Protein AF-A0A7S2TEY5-F1 (afdb_monomer_lite)

InterPro domains:
  IPR025638 Protein of unknown function DUF4336 [PF14234] (21-94)
  IPR025638 Protein of unknown function DUF4336 [PTHR33835] (3-132)

Radius of gyration: 16.19 Å; chains: 1; bounding box: 29×34×50 Å

Structure (mmCIF, N/CA/C/O backbone):
data_AF-A0A7S2TEY5-F1
#
_entry.id   AF-A0A7S2TEY5-F1
#
loop_
_atom_site.group_PDB
_atom_site.id
_atom_site.type_symbol
_atom_site.label_atom_id
_atom_site.label_alt_id
_atom_site.label_comp_id
_atom_site.label_asym_id
_atom_site.label_entity_id
_atom_site.label_seq_id
_atom_site.pdbx_PDB_ins_code
_atom_site.Cartn_x
_atom_site.Cartn_y
_atom_site.Cartn_z
_atom_site.occupancy
_atom_site.B_iso_or_equiv
_atom_site.auth_seq_id
_atom_site.auth_comp_id
_atom_site.auth_asym_id
_atom_site.auth_atom_id
_atom_site.pdbx_PDB_model_num
ATOM 1 N N . LYS A 1 1 ? -6.538 -6.810 -14.540 1.00 47.56 1 LYS A N 1
ATOM 2 C CA . LYS A 1 1 ? -6.474 -5.462 -13.916 1.00 47.56 1 LYS A CA 1
ATOM 3 C C . LYS A 1 1 ? -5.250 -5.295 -13.009 1.00 47.56 1 LYS A C 1
ATOM 5 O O . LYS A 1 1 ? -4.581 -4.291 -13.157 1.00 47.56 1 LYS A O 1
ATOM 10 N N . THR A 1 2 ? -4.853 -6.278 -12.190 1.00 44.97 2 THR A N 1
ATOM 11 C CA . THR A 1 2 ? -3.545 -6.271 -11.480 1.00 44.97 2 THR A CA 1
ATOM 12 C C . THR A 1 2 ? -2.335 -6.239 -12.432 1.00 44.97 2 THR A C 1
ATOM 14 O O . THR A 1 2 ? -1.280 -5.730 -12.091 1.00 44.97 2 THR A O 1
ATOM 17 N N . CYS A 1 3 ? -2.496 -6.692 -13.677 1.00 42.62 3 CYS A N 1
ATOM 18 C CA . CYS A 1 3 ? -1.511 -6.523 -14.750 1.00 42.62 3 CYS A CA 1
ATOM 19 C C . CYS A 1 3 ? -1.227 -5.054 -15.138 1.00 42.62 3 CYS A C 1
ATOM 21 O O . CYS A 1 3 ? -0.111 -4.770 -15.555 1.00 42.62 3 CYS A O 1
ATOM 23 N N . LEU A 1 4 ? -2.168 -4.114 -14.938 1.00 50.94 4 LEU A N 1
ATOM 24 C CA . LEU A 1 4 ? -1.904 -2.670 -15.100 1.00 50.94 4 LEU A CA 1
ATOM 25 C C . LEU A 1 4 ? -1.013 -2.126 -13.977 1.00 50.94 4 LEU A C 1
ATOM 27 O O . LEU A 1 4 ? -0.301 -1.150 -14.176 1.00 50.94 4 LEU A O 1
ATOM 31 N N . LEU A 1 5 ? -1.020 -2.783 -12.814 1.00 51.97 5 LEU A N 1
ATOM 32 C CA . LEU A 1 5 ? -0.130 -2.482 -11.698 1.00 51.97 5 LEU A CA 1
ATOM 33 C C . LEU A 1 5 ? 1.325 -2.725 -12.144 1.00 51.97 5 LEU A C 1
ATOM 35 O O . LEU A 1 5 ? 2.149 -1.833 -12.023 1.00 51.97 5 LEU A O 1
ATOM 39 N N . VAL A 1 6 ? 1.632 -3.855 -12.792 1.00 50.53 6 VAL A N 1
ATOM 40 C CA . VAL A 1 6 ? 2.992 -4.140 -13.310 1.00 50.53 6 VAL A CA 1
ATOM 41 C C . VAL A 1 6 ? 3.457 -3.097 -14.334 1.00 50.53 6 VAL A C 1
ATOM 43 O O . VAL A 1 6 ? 4.643 -2.800 -14.406 1.00 50.53 6 VAL A O 1
ATOM 46 N N . SER A 1 7 ? 2.544 -2.496 -15.104 1.00 50.06 7 SER A N 1
ATOM 47 C CA . SER A 1 7 ? 2.902 -1.409 -16.029 1.00 50.06 7 SER A CA 1
ATOM 48 C C . SER A 1 7 ? 3.330 -0.127 -15.304 1.00 50.06 7 SER A C 1
ATOM 50 O O . SER A 1 7 ? 4.118 0.633 -15.854 1.00 50.06 7 SER A O 1
ATOM 52 N N . TYR A 1 8 ? 2.866 0.091 -14.068 1.00 53.12 8 TYR A N 1
ATOM 53 C CA . TYR A 1 8 ? 3.295 1.194 -13.197 1.00 53.12 8 TYR A CA 1
ATOM 54 C C . TYR A 1 8 ? 4.474 0.826 -12.276 1.00 53.12 8 TYR A C 1
ATOM 56 O O . TYR A 1 8 ? 5.253 1.703 -11.916 1.00 53.12 8 TYR A O 1
ATOM 64 N N . PHE A 1 9 ? 4.620 -0.453 -11.914 1.00 51.84 9 PHE A N 1
ATOM 65 C CA . PHE A 1 9 ? 5.623 -0.985 -10.974 1.00 51.84 9 PHE A CA 1
ATOM 66 C C . PHE A 1 9 ? 6.596 -1.939 -11.663 1.00 51.84 9 PHE A C 1
ATOM 68 O O . PHE A 1 9 ? 6.944 -2.979 -11.123 1.00 51.84 9 PHE A O 1
ATOM 75 N N . GLY A 1 10 ? 6.972 -1.629 -12.895 1.00 54.31 10 GLY A N 1
ATOM 76 C CA . GLY A 1 10 ? 8.003 -2.345 -13.630 1.00 54.31 10 GLY A CA 1
ATOM 77 C C . GLY A 1 10 ? 8.736 -1.488 -14.657 1.00 54.31 10 GLY A C 1
ATOM 78 O O . GLY A 1 10 ? 9.104 -2.045 -15.689 1.00 54.31 10 GLY A O 1
ATOM 79 N N . PRO A 1 11 ? 8.924 -0.159 -14.479 1.00 53.94 11 PRO A N 1
ATOM 80 C CA . PRO A 1 11 ? 9.621 0.643 -15.484 1.00 53.94 11 PRO A CA 1
ATOM 81 C C . PRO A 1 11 ? 11.059 0.155 -15.695 1.00 53.94 11 PRO A C 1
ATOM 83 O O . PRO A 1 11 ? 11.567 0.249 -16.804 1.00 53.94 11 PRO A O 1
ATOM 86 N N . ALA A 1 12 ? 11.687 -0.438 -14.672 1.00 58.44 12 ALA A N 1
ATOM 87 C CA . ALA A 1 12 ? 13.011 -1.043 -14.799 1.00 58.44 12 ALA A CA 1
ATOM 88 C C . ALA A 1 12 ? 13.038 -2.199 -15.809 1.00 58.44 12 ALA A C 1
ATOM 90 O O . ALA A 1 12 ? 14.047 -2.406 -16.476 1.00 58.44 12 ALA A O 1
ATOM 91 N N . ASN A 1 13 ? 11.921 -2.919 -15.946 1.00 67.06 13 ASN A N 1
ATOM 92 C CA . ASN A 1 13 ? 11.786 -4.059 -16.843 1.00 67.06 13 ASN A CA 1
ATOM 93 C C . ASN A 1 13 ? 10.835 -3.769 -18.010 1.00 67.06 13 ASN A C 1
ATOM 95 O O . ASN A 1 13 ? 10.189 -4.684 -18.517 1.00 67.06 13 ASN A O 1
ATOM 99 N N . ASN A 1 14 ? 10.720 -2.506 -18.420 1.00 71.31 14 ASN A N 1
ATOM 100 C CA . ASN A 1 14 ? 9.930 -2.089 -19.569 1.00 71.31 14 ASN A CA 1
ATOM 101 C C . ASN A 1 14 ? 10.727 -1.107 -20.419 1.00 71.31 14 ASN A C 1
ATOM 103 O O . ASN A 1 14 ? 11.262 -0.129 -19.905 1.00 71.31 14 ASN A O 1
ATOM 107 N N . LYS A 1 15 ? 10.741 -1.315 -21.735 1.00 75.31 15 LYS A N 1
ATOM 108 C CA . LYS A 1 15 ? 11.285 -0.341 -22.687 1.00 75.31 15 LYS A CA 1
ATOM 109 C C . LYS A 1 15 ? 10.227 0.123 -23.670 1.00 75.31 15 LYS A C 1
ATOM 111 O O . LYS A 1 15 ? 9.352 -0.648 -24.066 1.00 75.31 15 LYS A O 1
ATOM 116 N N . VAL A 1 16 ? 10.341 1.378 -24.093 1.00 76.06 16 VAL A N 1
ATOM 117 C CA . VAL A 1 16 ? 9.590 1.874 -25.245 1.00 76.06 16 VAL A CA 1
ATOM 118 C C . VAL A 1 16 ? 10.311 1.415 -26.513 1.00 76.06 16 VAL A C 1
ATOM 120 O O . VAL A 1 16 ? 11.476 1.735 -26.727 1.00 76.06 16 VAL A O 1
ATOM 123 N N . VAL A 1 17 ? 9.617 0.643 -27.339 1.00 80.75 17 VAL A N 1
ATOM 124 C CA . VAL A 1 17 ? 10.040 0.163 -28.655 1.00 80.75 17 VAL A CA 1
ATOM 125 C C . VAL A 1 17 ? 9.266 0.947 -29.710 1.00 80.75 17 VAL A C 1
ATOM 127 O O . VAL A 1 17 ? 8.066 1.191 -29.561 1.00 80.75 17 VAL A O 1
ATOM 130 N N . ASP A 1 18 ? 9.959 1.383 -30.759 1.00 82.75 18 ASP A N 1
ATOM 131 C CA . ASP A 1 18 ? 9.382 2.130 -31.887 1.00 82.75 18 ASP A CA 1
ATOM 132 C C . ASP A 1 18 ? 8.599 3.391 -31.462 1.00 82.75 18 ASP A C 1
ATOM 134 O O . ASP A 1 18 ? 7.559 3.731 -32.028 1.00 82.75 18 ASP A O 1
ATOM 138 N N . GLY A 1 19 ? 9.055 4.056 -30.394 1.00 77.75 19 GLY A N 1
ATOM 139 C CA . GLY A 1 19 ? 8.498 5.313 -29.876 1.00 77.75 19 GLY A CA 1
ATOM 140 C C . GLY A 1 19 ? 7.099 5.231 -29.250 1.00 77.75 19 GLY A C 1
ATOM 141 O O . GLY A 1 19 ? 6.653 6.206 -28.655 1.00 77.75 19 GLY A O 1
ATOM 142 N N . THR A 1 20 ? 6.403 4.095 -29.354 1.00 74.19 20 THR A N 1
ATOM 143 C CA . THR A 1 20 ? 4.982 3.983 -28.965 1.00 74.19 20 THR A CA 1
ATOM 144 C C . THR A 1 20 ? 4.607 2.674 -28.274 1.00 74.19 20 THR A C 1
ATOM 146 O O . THR A 1 20 ? 3.573 2.617 -27.609 1.00 74.19 20 THR A O 1
ATOM 149 N N . LYS A 1 21 ? 5.410 1.611 -28.399 1.00 75.06 21 LYS A N 1
ATOM 150 C CA . LYS A 1 21 ? 5.083 0.288 -27.849 1.00 75.06 21 LYS A CA 1
ATOM 151 C C . LYS A 1 21 ? 5.863 0.023 -26.576 1.00 75.06 21 LYS A C 1
ATOM 153 O O . LYS A 1 21 ? 7.047 0.302 -26.518 1.00 75.06 21 LYS A O 1
ATOM 158 N N . LEU A 1 22 ? 5.232 -0.582 -25.578 1.00 74.69 22 LEU A N 1
ATOM 159 C CA . LEU A 1 22 ? 5.939 -1.098 -24.406 1.00 74.69 22 LEU A CA 1
ATOM 160 C C . LEU A 1 22 ? 6.334 -2.558 -24.644 1.00 74.69 22 LEU A C 1
ATOM 162 O O . LEU A 1 22 ? 5.483 -3.380 -24.985 1.00 74.69 22 LEU A O 1
ATOM 166 N N . ALA A 1 23 ? 7.610 -2.879 -24.441 1.00 78.38 23 ALA A N 1
ATOM 167 C CA . ALA A 1 23 ? 8.113 -4.246 -24.402 1.00 78.38 23 ALA A CA 1
ATOM 168 C C . ALA A 1 23 ? 8.620 -4.583 -22.998 1.00 78.38 23 ALA A C 1
ATOM 170 O O . ALA A 1 23 ? 9.360 -3.804 -22.400 1.00 78.38 23 ALA A O 1
ATOM 171 N N . TRP A 1 24 ? 8.231 -5.761 -22.510 1.00 76.75 24 TRP A N 1
ATOM 172 C CA . TRP A 1 24 ? 8.656 -6.288 -21.217 1.00 76.75 24 TRP A CA 1
ATOM 173 C C . TRP A 1 24 ? 10.050 -6.910 -21.324 1.00 76.75 24 TRP A C 1
ATOM 175 O O . TRP A 1 24 ? 10.280 -7.794 -22.150 1.00 76.75 24 TRP A O 1
ATOM 185 N N . GLU A 1 25 ? 10.955 -6.488 -20.454 1.00 77.25 25 GLU A N 1
ATOM 186 C CA . GLU A 1 25 ? 12.302 -7.031 -20.299 1.00 77.25 25 GLU A CA 1
ATOM 187 C C . GLU A 1 25 ? 12.315 -8.244 -19.348 1.00 77.25 25 GLU A C 1
ATOM 189 O O . GLU A 1 25 ? 11.407 -8.423 -18.519 1.00 77.25 25 GLU A O 1
ATOM 194 N N . PRO A 1 26 ? 13.341 -9.110 -19.434 1.00 77.12 26 PRO A N 1
ATOM 195 C CA . PRO A 1 26 ? 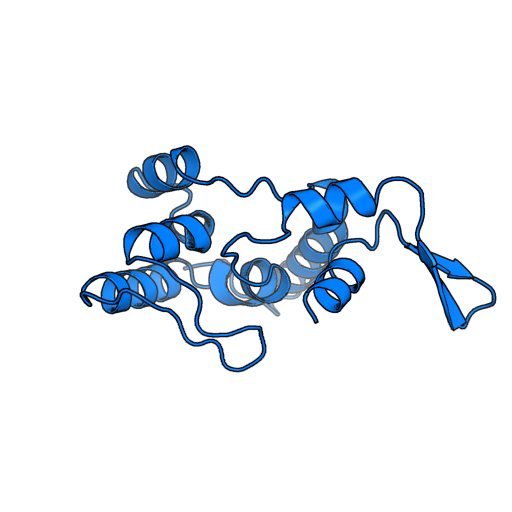13.532 -10.203 -18.487 1.00 77.12 26 PRO A CA 1
ATOM 196 C C . PRO A 1 26 ? 13.512 -9.706 -17.032 1.00 77.12 26 PRO A C 1
ATOM 198 O O . PRO A 1 26 ? 14.232 -8.786 -16.678 1.00 77.12 26 PRO A O 1
ATOM 201 N N . GLY A 1 27 ? 12.692 -10.329 -16.179 1.00 76.69 27 GLY A N 1
ATOM 202 C CA . GLY A 1 27 ? 12.543 -9.943 -14.765 1.00 76.69 27 GLY A CA 1
ATOM 203 C C . GLY A 1 27 ? 11.114 -9.574 -14.364 1.00 76.69 27 GLY A C 1
ATOM 204 O O . GLY A 1 27 ? 10.703 -9.894 -13.249 1.00 76.69 27 GLY A O 1
ATOM 205 N N . TYR A 1 28 ? 10.293 -9.069 -15.297 1.00 76.50 28 TYR A N 1
ATOM 206 C CA . TYR A 1 28 ? 8.924 -8.609 -14.994 1.00 76.50 28 TYR A CA 1
ATOM 207 C C . TYR A 1 28 ? 8.032 -9.677 -14.328 1.00 76.50 28 TYR A C 1
ATOM 209 O O . TYR A 1 28 ? 7.158 -9.367 -13.521 1.00 76.50 28 TYR A O 1
ATOM 217 N N . LYS A 1 29 ? 8.243 -10.966 -14.641 1.00 79.50 29 LYS A N 1
ATOM 218 C CA . LYS A 1 29 ? 7.493 -12.078 -14.028 1.00 79.50 29 LYS A CA 1
ATOM 219 C C . LYS A 1 29 ? 7.812 -12.236 -12.543 1.00 79.50 29 LYS A C 1
ATOM 221 O O . LYS A 1 29 ? 6.937 -12.632 -11.777 1.00 79.50 29 LYS A O 1
ATOM 226 N N . ALA A 1 30 ? 9.057 -11.983 -12.137 1.00 79.38 30 ALA A N 1
ATOM 227 C CA . ALA A 1 30 ? 9.439 -11.996 -10.730 1.00 79.38 30 ALA A CA 1
ATOM 228 C C . ALA A 1 30 ? 8.758 -10.839 -9.995 1.00 79.38 30 ALA A C 1
ATOM 230 O O . ALA A 1 30 ? 8.114 -11.082 -8.977 1.00 79.38 30 ALA A O 1
ATOM 231 N N . SER A 1 31 ? 8.780 -9.642 -10.584 1.00 77.31 31 SER A N 1
ATOM 232 C CA . SER A 1 31 ? 8.071 -8.467 -10.078 1.00 77.31 31 SER A CA 1
ATOM 233 C C . SER A 1 31 ? 6.575 -8.706 -9.911 1.00 77.31 31 SER A C 1
ATOM 235 O O . SER A 1 31 ? 6.019 -8.477 -8.840 1.00 77.31 31 SER A O 1
ATOM 237 N N . PHE A 1 32 ? 5.924 -9.262 -10.936 1.00 79.44 32 PHE A N 1
ATOM 238 C CA . PHE A 1 32 ? 4.510 -9.619 -10.861 1.00 79.44 32 PHE A CA 1
ATOM 239 C C . PHE A 1 32 ? 4.238 -10.620 -9.735 1.00 79.44 32 PHE A C 1
ATOM 241 O O . PHE A 1 32 ? 3.345 -10.396 -8.925 1.00 79.44 32 PHE A O 1
ATOM 248 N N . ARG A 1 33 ? 5.024 -11.699 -9.635 1.00 82.12 33 ARG A N 1
ATOM 249 C CA . ARG A 1 33 ? 4.863 -12.707 -8.571 1.00 82.12 33 ARG A CA 1
ATOM 250 C C . ARG A 1 33 ? 5.112 -12.150 -7.172 1.00 82.12 33 ARG A C 1
ATOM 252 O O . ARG A 1 33 ? 4.522 -12.644 -6.217 1.00 82.12 33 ARG A O 1
ATOM 259 N N . ALA A 1 34 ? 5.956 -11.129 -7.037 1.00 78.38 34 ALA A N 1
ATOM 260 C CA . ALA A 1 34 ? 6.223 -10.493 -5.754 1.00 78.38 34 ALA A CA 1
ATOM 261 C C . ALA A 1 34 ? 4.974 -9.812 -5.163 1.00 78.38 34 ALA A C 1
ATOM 263 O O . ALA A 1 34 ? 4.857 -9.730 -3.938 1.00 78.38 34 ALA A O 1
ATOM 264 N N . ILE A 1 35 ? 4.029 -9.392 -6.013 1.00 78.88 35 ILE A N 1
ATOM 265 C CA . ILE A 1 35 ? 2.823 -8.644 -5.621 1.00 78.88 35 ILE A CA 1
ATOM 266 C C . ILE A 1 35 ? 1.498 -9.357 -5.925 1.00 78.88 35 ILE A C 1
ATOM 268 O O . ILE A 1 35 ? 0.467 -8.983 -5.369 1.00 78.88 35 ILE A O 1
ATOM 272 N N . ALA A 1 36 ? 1.497 -10.358 -6.806 1.00 80.62 36 ALA A N 1
ATOM 273 C CA . ALA A 1 36 ? 0.298 -11.096 -7.186 1.00 80.62 36 ALA A CA 1
ATOM 274 C C . ALA A 1 36 ? -0.354 -11.775 -5.974 1.00 80.62 36 ALA A C 1
ATOM 276 O O . ALA A 1 36 ? 0.336 -12.314 -5.112 1.00 80.62 36 ALA A O 1
ATOM 277 N N . ASP A 1 37 ? -1.688 -11.731 -5.927 1.00 81.00 37 ASP A N 1
ATOM 278 C CA . ASP A 1 37 ? -2.530 -12.336 -4.884 1.00 81.00 37 ASP A CA 1
ATOM 279 C C . ASP A 1 37 ? -2.237 -11.875 -3.445 1.00 81.00 37 ASP A C 1
ATOM 281 O O . ASP A 1 37 ? -2.655 -12.511 -2.477 1.00 81.00 37 ASP A O 1
ATOM 285 N N . LYS A 1 38 ? -1.558 -10.732 -3.284 1.00 83.38 38 LYS A N 1
ATOM 286 C CA . LYS A 1 38 ? -1.299 -10.108 -1.984 1.00 83.38 38 LYS A CA 1
ATOM 287 C C . LYS A 1 38 ? -2.171 -8.873 -1.783 1.00 83.38 38 LYS A C 1
ATOM 289 O O . LYS A 1 38 ? -2.400 -8.097 -2.712 1.00 83.38 38 LYS A O 1
ATOM 294 N N . LEU A 1 39 ? -2.623 -8.657 -0.546 1.00 87.69 39 LEU A N 1
ATOM 295 C CA . LEU A 1 39 ? -3.230 -7.389 -0.154 1.00 87.69 39 LEU A CA 1
ATOM 296 C C . LEU A 1 39 ? -2.122 -6.345 -0.016 1.00 87.69 39 LEU A C 1
ATOM 298 O O . LEU A 1 39 ? -1.319 -6.407 0.910 1.00 87.69 39 LEU A O 1
ATOM 302 N N . ILE A 1 40 ? -2.093 -5.390 -0.941 1.00 85.88 40 ILE A N 1
ATOM 303 C CA .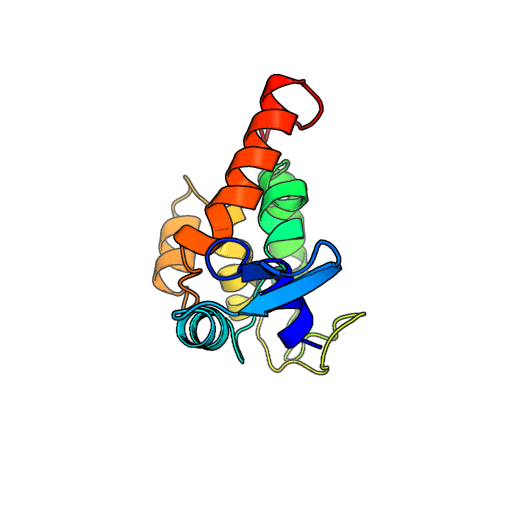 ILE A 1 40 ? -1.132 -4.290 -0.931 1.00 85.88 40 ILE A CA 1
ATOM 304 C C . ILE A 1 40 ? -1.854 -2.959 -1.054 1.00 85.88 40 ILE A C 1
ATOM 306 O O . ILE A 1 40 ? -2.875 -2.842 -1.739 1.00 85.88 40 ILE A O 1
ATOM 310 N N . VAL A 1 41 ? -1.281 -1.927 -0.447 1.00 87.62 41 VAL A N 1
ATOM 311 C CA . VAL A 1 41 ? -1.590 -0.556 -0.844 1.00 87.62 41 VAL A CA 1
ATOM 312 C C . VAL A 1 41 ? -0.941 -0.317 -2.200 1.00 87.62 41 VAL A C 1
ATOM 314 O O . VAL A 1 41 ? 0.234 -0.632 -2.381 1.00 87.62 41 VAL A O 1
ATOM 317 N N . SER A 1 42 ? -1.700 0.233 -3.152 1.00 83.56 42 SER A N 1
ATOM 318 C CA . SER A 1 42 ? -1.163 0.626 -4.462 1.00 83.56 42 SER A CA 1
ATOM 319 C C . SER A 1 42 ? 0.126 1.431 -4.264 1.00 83.56 42 SER A C 1
ATOM 321 O O . SER A 1 42 ? 0.060 2.461 -3.587 1.00 83.56 42 SER A O 1
ATOM 323 N N . PRO A 1 43 ? 1.282 1.011 -4.814 1.00 80.62 43 PRO A N 1
ATOM 324 C CA . PRO A 1 43 ? 2.525 1.682 -4.462 1.00 80.62 43 PRO A CA 1
ATOM 325 C C . PRO A 1 43 ? 2.565 3.168 -4.870 1.00 80.62 43 PRO A C 1
ATOM 327 O O . PRO A 1 43 ? 3.135 3.967 -4.140 1.00 80.62 43 PRO A O 1
ATOM 330 N N . VAL A 1 44 ? 1.838 3.599 -5.910 1.00 80.88 44 VAL A N 1
ATOM 331 C CA . VAL A 1 44 ? 1.649 5.038 -6.202 1.00 80.88 44 VAL A CA 1
ATOM 332 C C . VAL A 1 44 ? 1.003 5.766 -5.015 1.00 80.88 44 VAL A C 1
ATOM 334 O O . VAL A 1 44 ? 1.497 6.803 -4.587 1.00 80.88 44 VAL A O 1
ATOM 337 N N . LEU A 1 45 ? -0.068 5.213 -4.433 1.00 86.62 45 LEU A N 1
ATOM 338 C CA . LEU A 1 45 ? -0.715 5.808 -3.258 1.00 86.62 45 LEU A CA 1
ATOM 339 C C . LEU A 1 45 ? 0.164 5.703 -2.010 1.00 86.62 45 LEU A C 1
ATOM 341 O O . LEU A 1 45 ? 0.185 6.634 -1.211 1.00 86.62 45 LEU A O 1
ATOM 345 N N . ARG A 1 46 ? 0.901 4.596 -1.841 1.00 86.81 46 ARG A N 1
ATOM 346 C CA . ARG A 1 46 ? 1.869 4.437 -0.747 1.00 86.81 46 ARG A CA 1
ATOM 347 C C . ARG A 1 46 ? 2.884 5.575 -0.767 1.00 86.81 46 ARG A C 1
ATOM 349 O O . ARG A 1 46 ? 3.028 6.242 0.248 1.00 86.81 46 ARG A O 1
ATOM 356 N N . PHE A 1 47 ? 3.554 5.789 -1.900 1.00 81.81 47 PHE A N 1
ATOM 357 C CA . PHE A 1 47 ? 4.676 6.722 -2.011 1.00 81.81 47 PHE A CA 1
ATOM 358 C C . PHE A 1 47 ? 4.255 8.182 -2.169 1.00 81.81 47 PHE A C 1
ATOM 360 O O . PHE A 1 47 ? 4.923 9.053 -1.622 1.00 81.81 47 PHE A O 1
ATOM 367 N N . LEU A 1 48 ? 3.172 8.463 -2.897 1.00 83.19 48 LEU A N 1
ATOM 368 C CA . LEU A 1 48 ? 2.801 9.840 -3.240 1.00 83.19 48 LEU A CA 1
ATOM 369 C C . LEU A 1 48 ? 1.705 10.429 -2.345 1.00 83.19 48 LEU A C 1
ATOM 371 O O . LEU A 1 48 ? 1.501 11.638 -2.373 1.00 83.19 48 LEU A O 1
ATOM 375 N N . VAL A 1 49 ? 0.992 9.606 -1.566 1.00 88.00 49 VAL A N 1
ATOM 376 C CA . VAL A 1 49 ? -0.160 10.062 -0.767 1.00 88.00 49 VAL A CA 1
ATOM 377 C C . VAL A 1 49 ? -0.018 9.674 0.702 1.00 88.00 49 VAL A C 1
ATOM 379 O O . VAL A 1 49 ? 0.112 10.535 1.565 1.00 88.00 49 VAL A O 1
ATOM 382 N N . PHE A 1 50 ? -0.036 8.379 1.015 1.00 90.94 50 PHE A N 1
ATOM 383 C CA . PHE A 1 50 ? -0.154 7.912 2.398 1.00 90.94 50 PHE A CA 1
ATOM 384 C C . PHE A 1 50 ? 1.125 8.099 3.222 1.00 90.94 50 PHE A C 1
ATOM 386 O O . PHE A 1 50 ? 1.031 8.376 4.420 1.00 90.94 50 PHE A O 1
ATOM 393 N N . SER A 1 51 ? 2.302 7.986 2.599 1.00 87.00 51 SER A N 1
ATOM 394 C CA . SER A 1 51 ? 3.600 8.272 3.231 1.00 87.00 51 SER A CA 1
ATOM 395 C C . SER A 1 51 ? 3.781 9.748 3.600 1.00 87.00 51 SER A C 1
ATOM 397 O O . SER A 1 51 ? 4.593 10.054 4.463 1.00 87.00 51 SER A O 1
ATOM 399 N N . LYS A 1 52 ? 3.021 10.664 2.982 1.00 86.69 52 LYS A N 1
ATOM 400 C CA . LYS A 1 52 ? 3.123 12.120 3.193 1.00 86.69 52 LYS A CA 1
ATOM 401 C C . LYS A 1 52 ? 2.430 12.611 4.452 1.00 86.69 52 LYS A C 1
ATOM 403 O O . LYS A 1 52 ? 2.571 13.762 4.843 1.00 86.69 52 LYS A O 1
ATOM 408 N N . SER A 1 53 ? 1.631 11.760 5.080 1.00 90.06 53 SER A N 1
ATOM 409 C CA . SER A 1 53 ? 0.962 12.071 6.341 1.00 90.06 53 SER A CA 1
ATOM 410 C C . SER A 1 53 ? 0.846 10.797 7.173 1.00 90.06 53 SER A C 1
ATOM 412 O O . SER A 1 53 ? -0.269 10.329 7.432 1.00 90.06 53 SER A O 1
ATOM 414 N N . PRO A 1 54 ? 1.978 10.198 7.587 1.00 91.00 54 PRO A N 1
ATOM 415 C CA . PRO A 1 54 ? 2.003 8.886 8.223 1.00 91.00 54 PRO A CA 1
ATOM 416 C C . PRO A 1 54 ? 1.142 8.871 9.488 1.00 91.00 54 PRO A C 1
ATOM 418 O O . PRO A 1 54 ? 0.399 7.921 9.711 1.00 91.00 54 PRO A O 1
ATOM 421 N N . LYS A 1 55 ? 1.118 9.961 10.266 1.00 92.62 55 LYS A N 1
ATOM 422 C CA . LYS A 1 55 ? 0.247 10.092 11.442 1.00 92.62 55 LYS A CA 1
ATOM 423 C C . LYS A 1 55 ? -1.243 9.998 11.096 1.00 92.62 55 LYS A C 1
ATOM 425 O O . LYS A 1 55 ? -1.955 9.208 11.717 1.00 92.62 55 LYS A O 1
ATOM 430 N N . LYS A 1 56 ? -1.715 10.764 10.106 1.00 95.12 56 LYS A N 1
ATOM 431 C CA . LYS A 1 56 ? -3.123 10.733 9.664 1.00 95.12 56 LYS A CA 1
ATOM 432 C C . LYS A 1 56 ? -3.480 9.377 9.054 1.00 95.12 56 LYS A C 1
ATOM 434 O O . LYS A 1 56 ? -4.543 8.835 9.352 1.00 95.12 56 LYS A O 1
ATOM 439 N N . THR A 1 57 ? -2.572 8.805 8.263 1.00 95.56 57 THR A N 1
ATOM 440 C CA . THR A 1 57 ? -2.715 7.461 7.691 1.00 95.56 57 THR A CA 1
ATOM 441 C C . THR A 1 57 ? -2.885 6.418 8.796 1.00 95.56 57 THR A C 1
ATOM 443 O O . THR A 1 57 ? -3.871 5.686 8.777 1.00 95.56 57 THR A O 1
ATOM 446 N N . ARG A 1 58 ? -2.002 6.393 9.805 1.00 95.06 58 ARG A N 1
ATOM 447 C CA . ARG A 1 58 ? -2.108 5.482 10.959 1.00 95.06 58 ARG A CA 1
ATOM 448 C C . ARG A 1 58 ? -3.436 5.638 11.692 1.00 95.06 58 ARG A C 1
ATOM 450 O O . ARG A 1 58 ? -4.125 4.651 11.909 1.00 95.06 58 ARG A O 1
ATOM 457 N N . GLN A 1 59 ? -3.846 6.869 12.005 1.00 96.62 59 GLN A N 1
ATOM 458 C CA . GLN A 1 59 ? -5.123 7.134 12.682 1.00 96.62 59 GLN A CA 1
ATOM 459 C C . GLN A 1 59 ? -6.323 6.580 11.903 1.00 96.62 59 GLN A C 1
ATOM 461 O O . GLN A 1 59 ? -7.245 6.014 12.493 1.00 96.62 59 GLN A O 1
ATOM 466 N N . TRP A 1 60 ? -6.313 6.731 10.579 1.00 97.19 60 TRP A N 1
ATOM 467 C CA . TRP A 1 60 ? -7.351 6.187 9.713 1.00 97.19 60 TRP A CA 1
ATOM 468 C C . TRP A 1 60 ? -7.326 4.651 9.682 1.00 97.19 60 TRP A C 1
ATOM 470 O O . TRP A 1 60 ? -8.370 4.030 9.890 1.00 97.19 60 TRP A O 1
ATOM 480 N N . VAL A 1 61 ? -6.149 4.035 9.520 1.00 96.50 61 VAL A N 1
ATOM 481 C CA . VAL A 1 61 ? -5.977 2.570 9.556 1.00 96.50 61 VAL A CA 1
ATOM 482 C C . VAL A 1 61 ? -6.429 1.999 10.899 1.00 96.50 61 VAL A C 1
ATOM 484 O O . VAL A 1 61 ? -7.210 1.050 10.934 1.00 96.50 61 VAL A O 1
ATOM 487 N N . ASP A 1 62 ? -6.009 2.599 12.012 1.00 96.25 62 ASP A N 1
ATOM 488 C CA . ASP A 1 62 ? -6.373 2.164 13.360 1.00 96.25 62 ASP A CA 1
ATOM 489 C C . ASP A 1 62 ? -7.871 2.313 13.630 1.00 96.25 62 ASP A C 1
ATOM 491 O O . ASP A 1 62 ? -8.461 1.470 14.305 1.00 96.25 62 ASP A O 1
ATOM 495 N N . LYS A 1 63 ? -8.518 3.349 13.077 1.00 98.12 63 LYS A N 1
ATOM 496 C CA . LYS A 1 63 ? -9.975 3.506 13.156 1.00 98.12 63 LYS A CA 1
ATOM 497 C C . LYS A 1 63 ? -10.696 2.363 12.442 1.00 98.12 63 LYS A C 1
ATOM 499 O O . LYS A 1 63 ? -11.645 1.820 13.004 1.00 98.12 63 LYS A O 1
ATOM 504 N N . LEU A 1 64 ? -10.253 1.993 11.240 1.00 97.00 64 LEU A N 1
ATOM 505 C CA . LEU A 1 64 ? -10.834 0.883 10.478 1.00 97.00 64 LEU A CA 1
ATOM 506 C C . LEU A 1 64 ? -10.552 -0.476 11.126 1.00 97.00 64 LEU A C 1
ATOM 508 O O . LEU A 1 64 ? -11.430 -1.331 11.174 1.00 97.00 64 LEU A O 1
ATOM 512 N N . ALA A 1 65 ? -9.354 -0.665 11.679 1.00 95.94 65 ALA A N 1
ATOM 513 C CA . ALA A 1 65 ? -8.938 -1.913 12.315 1.00 95.94 65 ALA A CA 1
ATOM 514 C C . ALA A 1 65 ? -9.724 -2.255 13.596 1.00 95.94 65 ALA A C 1
ATOM 516 O O . ALA A 1 65 ? -9.656 -3.385 14.070 1.00 95.94 65 ALA A O 1
ATOM 517 N N . ARG A 1 66 ? -10.489 -1.307 14.156 1.00 97.25 66 ARG A N 1
ATOM 518 C CA . ARG A 1 66 ? -11.429 -1.569 15.263 1.00 97.25 66 ARG A CA 1
ATOM 519 C C . ARG A 1 66 ? -12.683 -2.315 14.812 1.00 97.25 66 ARG A C 1
ATOM 521 O O . ARG A 1 66 ? -13.426 -2.818 15.651 1.00 97.25 66 ARG A O 1
ATOM 528 N N . TRP A 1 67 ? -12.962 -2.351 13.513 1.00 97.06 67 TRP A N 1
ATOM 529 C CA . TRP A 1 67 ? -14.119 -3.054 12.978 1.00 97.06 67 TRP A CA 1
ATOM 530 C C . TRP A 1 67 ? -13.813 -4.548 12.858 1.00 97.06 67 TRP A C 1
ATOM 532 O O . TRP A 1 67 ? -12.751 -4.940 12.381 1.00 97.06 67 TRP A O 1
ATOM 542 N N . ASN A 1 68 ? -14.773 -5.397 13.227 1.00 95.69 68 ASN A N 1
ATOM 543 C CA . ASN A 1 68 ? -14.656 -6.851 13.087 1.00 95.69 68 ASN A CA 1
ATOM 544 C C . ASN A 1 68 ? -15.031 -7.313 11.663 1.00 95.69 68 ASN A C 1
ATOM 546 O O . ASN A 1 68 ? -15.957 -8.105 11.471 1.00 95.69 68 ASN A O 1
ATOM 550 N N . PHE A 1 69 ? -14.367 -6.758 10.646 1.00 97.62 69 PHE A N 1
ATOM 551 C CA . PHE A 1 69 ? -14.612 -7.125 9.251 1.00 97.62 69 PHE A CA 1
ATOM 552 C C . PHE A 1 69 ? -13.868 -8.409 8.862 1.00 97.62 69 PHE A C 1
ATOM 554 O O . PHE A 1 69 ? -12.838 -8.764 9.433 1.00 97.62 69 PHE A O 1
ATOM 561 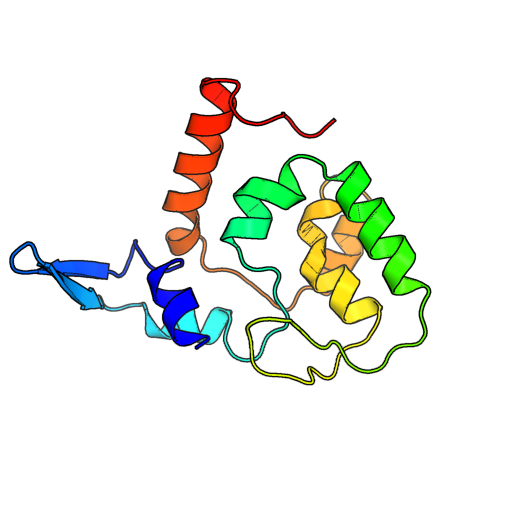N N . ARG A 1 70 ? -14.404 -9.106 7.854 1.00 97.44 70 ARG A N 1
ATOM 562 C CA . ARG A 1 70 ? -13.796 -10.314 7.257 1.00 97.44 70 ARG A CA 1
ATOM 563 C C . ARG A 1 70 ? -13.453 -10.152 5.777 1.00 97.44 70 ARG A C 1
ATOM 565 O O . ARG A 1 70 ? -12.818 -11.028 5.189 1.00 97.44 70 ARG A O 1
ATOM 572 N N . TYR A 1 71 ? -13.910 -9.053 5.181 1.00 96.88 71 TYR A N 1
ATOM 573 C CA . TYR A 1 71 ? -13.727 -8.745 3.775 1.00 96.88 71 TYR A CA 1
ATOM 574 C C . TYR A 1 71 ? -13.478 -7.252 3.574 1.00 96.88 71 TYR A C 1
ATOM 576 O O . TYR A 1 71 ? -14.081 -6.425 4.258 1.00 96.88 71 TYR A O 1
ATOM 584 N N . ILE A 1 72 ? -12.635 -6.923 2.599 1.00 94.50 72 ILE A N 1
ATOM 585 C CA . ILE A 1 72 ? -12.425 -5.572 2.076 1.00 94.50 72 ILE A CA 1
ATOM 586 C C . ILE A 1 72 ? -13.028 -5.516 0.670 1.00 94.50 72 ILE A C 1
ATOM 588 O O . ILE A 1 72 ? -12.782 -6.397 -0.155 1.00 94.50 72 ILE A O 1
ATOM 592 N N . ILE A 1 73 ? -13.812 -4.474 0.387 1.00 93.69 73 ILE A N 1
ATOM 593 C CA . ILE A 1 73 ? -14.431 -4.244 -0.924 1.00 93.69 73 ILE A CA 1
ATOM 594 C C . ILE A 1 73 ? -13.786 -2.994 -1.547 1.00 93.69 73 ILE A C 1
ATOM 596 O O . ILE A 1 73 ? -14.190 -1.878 -1.219 1.00 93.69 73 ILE A O 1
ATOM 600 N N . PRO A 1 74 ? -12.749 -3.141 -2.394 1.00 87.50 74 PRO A N 1
ATOM 601 C CA . PRO A 1 74 ? -12.140 -2.008 -3.087 1.00 87.50 74 PRO A CA 1
ATOM 602 C C . PRO A 1 74 ? -13.032 -1.477 -4.219 1.00 87.50 74 PRO A C 1
ATOM 604 O O . PRO A 1 74 ? -13.765 -2.229 -4.852 1.00 87.50 74 PRO A O 1
ATOM 607 N N . ALA A 1 75 ? -12.890 -0.191 -4.546 1.00 84.75 75 ALA A N 1
ATOM 608 C CA . ALA A 1 75 ? -13.662 0.453 -5.614 1.00 84.75 75 ALA A CA 1
ATOM 609 C C . ALA A 1 75 ? -13.226 0.068 -7.046 1.00 84.75 75 ALA A C 1
ATOM 611 O O . ALA A 1 75 ? -14.007 0.201 -7.984 1.00 84.75 75 ALA A O 1
ATOM 612 N N . HIS A 1 76 ? -11.978 -0.381 -7.244 1.00 76.31 76 HIS A N 1
ATOM 613 C CA . HIS A 1 76 ? -11.378 -0.484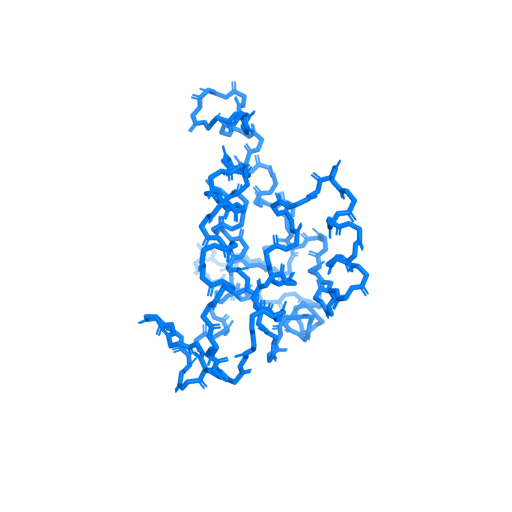 -8.589 1.00 76.31 76 HIS A CA 1
ATOM 614 C C . HIS A 1 76 ? -10.859 -1.878 -8.978 1.00 76.31 76 HIS A C 1
ATOM 616 O O . HIS A 1 76 ? -10.619 -2.138 -10.161 1.00 76.31 76 HIS A O 1
ATOM 622 N N . TYR A 1 77 ? -10.685 -2.779 -8.010 1.00 76.06 77 TYR A N 1
ATOM 623 C CA . TYR A 1 77 ? -10.043 -4.082 -8.208 1.00 76.06 77 TYR A CA 1
ATOM 624 C C . TYR A 1 77 ? -10.976 -5.243 -7.871 1.00 76.06 77 TYR A C 1
ATOM 626 O O . TYR A 1 77 ? -12.134 -5.039 -7.518 1.00 76.06 77 TYR A O 1
ATOM 634 N N . ALA A 1 78 ? -10.470 -6.469 -8.042 1.00 83.69 78 ALA A N 1
ATOM 635 C CA . ALA A 1 78 ? -11.202 -7.677 -7.697 1.00 83.69 78 ALA A CA 1
ATOM 636 C C . ALA A 1 78 ? -11.671 -7.613 -6.237 1.00 83.69 78 ALA A C 1
ATOM 638 O O . ALA A 1 78 ? -10.903 -7.276 -5.335 1.00 83.69 78 ALA A O 1
ATOM 639 N N . ALA A 1 79 ? -12.946 -7.916 -6.042 1.00 89.38 79 ALA A N 1
ATOM 640 C CA . ALA A 1 79 ? -13.633 -7.857 -4.768 1.00 89.38 79 ALA A CA 1
ATOM 641 C C . ALA A 1 79 ? -14.647 -9.012 -4.699 1.00 89.38 79 ALA A C 1
ATOM 643 O O . ALA A 1 79 ? -15.139 -9.434 -5.750 1.00 89.38 79 ALA A O 1
ATOM 644 N N . PRO A 1 80 ? -14.999 -9.495 -3.496 1.00 94.31 80 PRO A N 1
ATOM 645 C CA . PRO A 1 80 ? -14.445 -9.111 -2.194 1.00 94.31 80 PRO A CA 1
ATOM 646 C C . PRO A 1 80 ? -13.053 -9.718 -1.938 1.00 94.31 80 PRO A C 1
ATOM 648 O O . PRO A 1 80 ? -12.753 -10.820 -2.387 1.00 94.31 80 PRO A O 1
ATOM 651 N N . ILE A 1 81 ? -12.213 -9.018 -1.171 1.00 92.38 81 ILE A N 1
ATOM 652 C CA . ILE A 1 81 ? -10.919 -9.532 -0.699 1.00 92.38 81 ILE A CA 1
ATOM 653 C C . ILE A 1 81 ? -11.111 -10.079 0.712 1.00 92.38 81 ILE A C 1
ATOM 655 O O . ILE A 1 81 ? -11.508 -9.328 1.599 1.00 92.38 81 ILE A O 1
ATOM 659 N N . LYS A 1 82 ? -10.818 -11.362 0.945 1.00 94.88 82 LYS A N 1
ATOM 660 C CA . LYS A 1 82 ? -10.816 -11.938 2.298 1.00 94.88 82 LYS A CA 1
ATOM 661 C C . LYS A 1 82 ? -9.612 -11.398 3.070 1.00 94.88 82 LYS A C 1
ATOM 663 O O . LYS A 1 82 ? -8.480 -11.733 2.741 1.00 94.88 82 LYS A O 1
ATOM 668 N N . ALA A 1 83 ? -9.868 -10.559 4.067 1.00 94.12 83 ALA A N 1
ATOM 669 C CA . ALA A 1 83 ? -8.838 -9.882 4.845 1.00 94.12 83 ALA A CA 1
ATOM 670 C C . ALA A 1 83 ? -9.382 -9.472 6.217 1.00 94.12 83 ALA A C 1
ATOM 672 O O . ALA A 1 83 ? -10.562 -9.143 6.359 1.00 94.12 83 ALA A O 1
ATOM 673 N N . SER A 1 84 ? -8.502 -9.487 7.210 1.00 95.12 84 SER A N 1
ATOM 674 C CA . SER A 1 84 ? -8.745 -9.068 8.587 1.00 95.12 84 SER A CA 1
ATOM 675 C C . SER A 1 84 ? -8.188 -7.668 8.868 1.00 95.12 84 SER A C 1
ATOM 677 O O . SER A 1 84 ? -7.456 -7.085 8.064 1.00 95.12 84 SER A O 1
ATOM 679 N N . ALA A 1 85 ? -8.485 -7.141 10.058 1.00 95.19 85 ALA A N 1
ATOM 680 C CA . ALA A 1 85 ? -7.865 -5.921 10.570 1.00 95.19 85 ALA A CA 1
ATOM 681 C C . ALA A 1 85 ? -6.328 -6.012 10.635 1.00 95.19 85 ALA A C 1
ATOM 683 O O . ALA A 1 85 ? -5.648 -5.013 10.402 1.00 95.19 85 ALA A O 1
ATOM 684 N N . LEU A 1 86 ? -5.780 -7.201 10.916 1.00 93.12 86 LEU A N 1
ATOM 685 C CA . LEU A 1 86 ? -4.334 -7.417 10.929 1.00 93.12 86 LEU A CA 1
ATOM 686 C C . LEU A 1 86 ? -3.755 -7.321 9.517 1.00 93.12 86 LEU A C 1
ATOM 688 O O . LEU A 1 86 ? -2.776 -6.612 9.326 1.00 93.12 86 LEU A O 1
ATOM 692 N N . ASP A 1 87 ? -4.401 -7.945 8.529 1.00 93.00 87 ASP A N 1
ATOM 693 C CA . ASP A 1 87 ? -3.955 -7.876 7.131 1.00 93.00 87 ASP A CA 1
ATOM 694 C C . ASP A 1 87 ? -3.950 -6.428 6.617 1.00 93.00 87 ASP A C 1
ATOM 696 O O . ASP A 1 87 ? -3.018 -6.012 5.929 1.00 93.00 87 ASP A O 1
ATOM 700 N N . LEU A 1 88 ? -4.957 -5.629 7.002 1.00 93.88 88 LEU A N 1
ATOM 701 C CA . LEU A 1 88 ? -4.997 -4.198 6.696 1.00 93.88 88 LEU A CA 1
ATOM 702 C C . LEU A 1 88 ? -3.808 -3.455 7.323 1.00 93.88 88 LEU A C 1
ATOM 704 O O . LEU A 1 88 ? -3.140 -2.686 6.635 1.00 93.88 88 LEU A O 1
ATOM 708 N N . LYS A 1 89 ? -3.525 -3.685 8.610 1.00 93.25 89 LYS A N 1
ATOM 709 C CA . LYS A 1 89 ? -2.391 -3.051 9.301 1.00 93.25 89 LYS A CA 1
ATOM 710 C C . LYS A 1 89 ? -1.050 -3.447 8.693 1.00 93.25 89 LYS A C 1
ATOM 712 O O . LYS A 1 89 ? -0.208 -2.581 8.483 1.00 93.25 89 LYS A O 1
ATOM 717 N N . THR A 1 90 ? -0.884 -4.719 8.344 1.00 91.25 90 THR A N 1
ATOM 718 C CA . THR A 1 90 ? 0.298 -5.224 7.647 1.00 91.25 90 THR A CA 1
ATOM 719 C C . THR A 1 90 ? 0.480 -4.548 6.287 1.00 91.25 90 THR A C 1
ATOM 721 O O . THR A 1 90 ? 1.570 -4.065 6.001 1.00 91.25 90 THR A O 1
ATOM 724 N N . ALA A 1 91 ? -0.580 -4.404 5.483 1.00 90.69 91 ALA A N 1
ATOM 725 C CA . ALA A 1 91 ? -0.502 -3.712 4.191 1.00 90.69 91 ALA A CA 1
ATOM 726 C C . ALA A 1 91 ? -0.118 -2.221 4.314 1.00 90.69 91 ALA A C 1
ATOM 728 O O . ALA A 1 91 ? 0.435 -1.642 3.377 1.00 90.69 91 ALA A O 1
ATOM 729 N N . PHE A 1 92 ? -0.404 -1.603 5.465 1.00 92.88 92 PHE A N 1
ATOM 730 C CA . PHE A 1 92 ? -0.048 -0.223 5.806 1.00 92.88 92 PHE A CA 1
ATOM 731 C C . PHE A 1 92 ? 1.180 -0.112 6.728 1.00 92.88 92 PHE A C 1
ATOM 733 O O . PHE A 1 92 ? 1.413 0.958 7.291 1.00 92.88 92 PHE A O 1
ATOM 740 N N . SER A 1 93 ? 1.993 -1.168 6.869 1.00 91.19 93 SER A N 1
ATOM 741 C CA . SER A 1 93 ? 3.177 -1.206 7.750 1.00 91.19 93 SER A CA 1
ATOM 742 C C . SER A 1 93 ? 4.122 -0.016 7.543 1.00 91.19 93 SER A C 1
ATOM 744 O O . SER A 1 93 ? 4.635 0.540 8.513 1.00 91.19 93 SER A O 1
ATOM 746 N N . PHE A 1 94 ? 4.260 0.448 6.296 1.00 88.56 94 PHE A N 1
ATOM 747 C CA . PHE A 1 94 ? 5.056 1.620 5.918 1.00 88.56 94 PHE A CA 1
ATOM 748 C C . PHE A 1 94 ? 4.658 2.902 6.666 1.00 88.56 94 PHE A C 1
ATOM 750 O O . PHE A 1 94 ? 5.494 3.759 6.925 1.00 88.56 94 PHE A O 1
ATOM 757 N N . ALA A 1 95 ? 3.386 3.051 7.046 1.00 92.00 95 ALA A N 1
ATOM 758 C CA . ALA A 1 95 ? 2.923 4.215 7.794 1.00 92.00 95 ALA A CA 1
ATOM 759 C C . ALA A 1 95 ? 3.366 4.174 9.265 1.00 92.00 95 ALA A C 1
ATOM 761 O O . ALA A 1 95 ? 3.257 5.187 9.947 1.00 92.00 95 ALA A O 1
ATOM 762 N N . TYR A 1 96 ? 3.848 3.033 9.764 1.00 90.81 96 TYR A N 1
ATOM 763 C CA . TYR A 1 96 ? 4.314 2.818 11.138 1.00 90.81 96 TYR A CA 1
ATOM 764 C C . TYR A 1 96 ? 5.843 2.729 11.244 1.00 90.81 96 TYR A C 1
ATOM 766 O O . TYR A 1 96 ? 6.360 2.457 12.326 1.00 90.81 96 TYR A O 1
ATOM 774 N N . GLU A 1 97 ? 6.580 2.953 10.153 1.00 85.62 97 GLU A N 1
ATOM 775 C CA . GLU A 1 97 ? 8.045 2.984 10.176 1.00 85.62 97 GLU A CA 1
ATOM 776 C C . GLU A 1 97 ? 8.564 3.987 11.224 1.00 85.62 97 GLU A C 1
ATOM 778 O O . GLU A 1 97 ? 8.000 5.065 11.415 1.00 85.62 97 GLU A O 1
ATOM 783 N N . GLY A 1 98 ? 9.608 3.590 11.957 1.00 84.12 98 GLY A N 1
ATOM 784 C CA . GLY A 1 98 ? 10.144 4.352 13.093 1.00 84.12 98 GLY A CA 1
ATOM 785 C C . GLY A 1 98 ? 9.415 4.140 14.427 1.00 84.12 98 GLY A C 1
ATOM 786 O O . GLY A 1 98 ? 9.882 4.643 15.445 1.00 84.12 98 GLY A O 1
ATOM 787 N N . LEU A 1 99 ? 8.317 3.374 14.456 1.00 86.81 99 LEU A N 1
ATOM 788 C CA . LEU A 1 99 ? 7.599 3.002 15.681 1.00 86.81 99 LEU A CA 1
ATOM 789 C C . LEU A 1 99 ? 7.772 1.507 16.012 1.00 86.81 99 LEU A C 1
ATOM 791 O O . LEU A 1 99 ? 7.946 0.695 15.094 1.00 86.81 99 LEU A O 1
ATOM 795 N N . PRO A 1 100 ? 7.669 1.105 17.295 1.00 84.94 100 PRO A N 1
ATOM 796 C CA . PRO A 1 100 ? 7.708 -0.305 17.692 1.00 84.94 100 PRO A CA 1
ATOM 797 C C . PRO A 1 100 ? 6.672 -1.173 16.963 1.00 84.94 100 PRO A C 1
ATOM 799 O O . PRO A 1 100 ? 6.963 -2.297 16.559 1.00 84.94 100 PRO A O 1
ATOM 802 N N . GLU A 1 101 ? 5.471 -0.643 16.727 1.00 80.44 101 GLU A N 1
ATOM 803 C CA . GLU A 1 101 ? 4.414 -1.338 15.993 1.00 80.44 101 GLU A CA 1
ATOM 804 C C . GLU A 1 101 ? 4.786 -1.564 14.524 1.00 80.44 101 GLU A C 1
ATOM 806 O O . GLU A 1 101 ? 4.407 -2.578 13.940 1.00 80.44 101 GLU A O 1
ATOM 811 N N . GLY A 1 102 ? 5.567 -0.658 13.929 1.00 78.94 102 GLY A N 1
ATOM 812 C CA . GLY A 1 102 ? 6.064 -0.810 12.565 1.00 78.94 102 GLY A CA 1
ATOM 813 C C . GLY A 1 102 ? 6.957 -2.031 12.407 1.00 78.94 102 GLY A C 1
ATOM 814 O O . GLY A 1 102 ? 6.807 -2.764 11.434 1.00 78.94 102 GLY A O 1
ATOM 815 N N . LEU A 1 103 ? 7.828 -2.304 13.384 1.00 79.88 103 LEU A N 1
ATOM 816 C CA . LEU A 1 103 ? 8.656 -3.517 13.405 1.00 79.88 103 LEU A CA 1
ATOM 817 C C . LEU A 1 103 ? 7.797 -4.783 13.443 1.00 79.88 103 LEU A C 1
ATOM 819 O O . LEU A 1 103 ? 8.057 -5.721 12.689 1.00 79.88 103 LEU A O 1
ATOM 823 N N . LEU A 1 104 ? 6.745 -4.790 14.266 1.00 84.06 104 LEU A N 1
ATOM 824 C CA . LEU A 1 104 ? 5.813 -5.912 14.354 1.00 84.06 104 LEU A CA 1
ATOM 825 C C . LEU A 1 104 ? 5.102 -6.151 13.016 1.00 84.06 104 LEU A C 1
ATOM 827 O O . LEU A 1 104 ? 5.119 -7.266 12.498 1.00 84.06 104 LEU A O 1
ATOM 831 N N . TYR A 1 105 ? 4.497 -5.114 12.432 1.00 81.44 105 TYR A N 1
ATOM 832 C CA . TYR A 1 105 ? 3.756 -5.266 11.179 1.00 81.44 105 TYR A CA 1
ATOM 833 C C . TYR A 1 105 ? 4.669 -5.568 9.993 1.00 81.44 105 TYR A C 1
ATOM 835 O O . TYR A 1 105 ? 4.258 -6.312 9.109 1.00 81.44 105 TYR A O 1
ATOM 843 N N . LYS A 1 106 ? 5.904 -5.055 9.991 1.00 76.88 106 LYS A N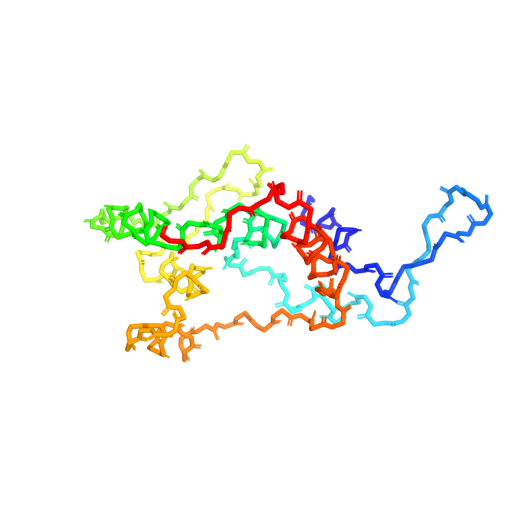 1
ATOM 844 C CA . LYS A 1 106 ? 6.915 -5.362 8.973 1.00 76.88 106 LYS A CA 1
ATOM 845 C C . LYS A 1 106 ? 7.407 -6.805 9.071 1.00 76.88 106 LYS A C 1
ATOM 847 O O . LYS A 1 106 ? 7.567 -7.448 8.044 1.00 76.88 106 LYS A O 1
ATOM 852 N N . ALA A 1 107 ? 7.580 -7.350 10.277 1.00 75.75 107 ALA A N 1
ATOM 853 C CA . ALA A 1 107 ? 7.899 -8.770 10.458 1.00 75.75 107 ALA A CA 1
ATOM 854 C C . ALA A 1 107 ? 6.763 -9.694 9.978 1.00 75.75 107 ALA A C 1
ATOM 856 O O . ALA A 1 107 ? 7.004 -10.827 9.568 1.00 75.75 107 ALA A O 1
ATOM 857 N N . LEU A 1 108 ? 5.523 -9.201 10.021 1.00 74.88 108 LEU A N 1
ATOM 858 C CA . LEU A 1 108 ? 4.343 -9.885 9.494 1.00 74.88 108 LEU A CA 1
ATOM 859 C C . LEU A 1 108 ? 4.111 -9.618 8.002 1.00 74.88 108 LEU A C 1
ATOM 861 O O . LEU A 1 108 ? 3.269 -10.288 7.397 1.00 74.88 108 LEU A O 1
ATOM 865 N N . ASP A 1 109 ? 4.822 -8.654 7.417 1.00 71.50 109 ASP A N 1
ATOM 866 C CA . ASP A 1 109 ? 4.664 -8.279 6.023 1.00 71.50 109 ASP A CA 1
ATOM 867 C C . ASP A 1 109 ? 5.159 -9.406 5.121 1.00 71.50 109 ASP A C 1
ATOM 869 O O . ASP A 1 109 ? 6.314 -9.825 5.145 1.00 71.50 109 ASP A O 1
ATOM 873 N N . ARG A 1 110 ? 4.236 -9.929 4.316 1.00 63.47 110 ARG A N 1
ATOM 874 C CA . ARG A 1 110 ? 4.510 -10.985 3.335 1.00 63.47 110 ARG A CA 1
ATOM 875 C C . ARG A 1 110 ? 4.819 -10.399 1.955 1.00 63.47 110 ARG A C 1
ATOM 877 O O . ARG A 1 110 ? 4.960 -11.142 0.974 1.00 63.47 110 ARG A O 1
ATOM 884 N N . VAL A 1 111 ? 4.868 -9.074 1.842 1.00 67.25 111 VAL A N 1
ATOM 885 C CA . VAL A 1 111 ? 4.973 -8.325 0.593 1.00 67.25 111 VAL A CA 1
ATOM 886 C C . VAL A 1 111 ? 6.345 -7.663 0.498 1.00 67.25 111 VAL A C 1
ATOM 888 O O . VAL A 1 111 ? 6.533 -6.499 0.831 1.00 67.25 111 VAL A O 1
ATOM 891 N N . ASN A 1 112 ? 7.304 -8.386 -0.072 1.00 71.44 112 ASN A N 1
ATOM 892 C CA . ASN A 1 112 ? 8.535 -7.761 -0.546 1.00 71.44 112 ASN A CA 1
ATOM 893 C C . ASN A 1 112 ? 8.265 -7.142 -1.916 1.00 71.44 112 ASN A C 1
ATOM 895 O O . ASN A 1 112 ? 8.136 -7.863 -2.907 1.00 71.44 112 ASN A O 1
ATOM 899 N N . LEU A 1 113 ? 8.130 -5.817 -1.963 1.00 75.00 113 LEU A N 1
ATOM 900 C CA . LEU A 1 113 ? 8.068 -5.094 -3.229 1.00 75.00 113 LEU A CA 1
ATOM 901 C C . LEU A 1 113 ? 9.459 -5.123 -3.896 1.00 75.00 113 LEU A C 1
ATOM 903 O O . LEU A 1 113 ? 10.454 -4.959 -3.192 1.00 75.00 113 LEU A O 1
ATOM 907 N N . PRO A 1 114 ? 9.564 -5.326 -5.221 1.00 75.44 114 PRO A N 1
ATOM 908 C CA . PRO A 1 114 ? 10.859 -5.322 -5.898 1.00 75.44 114 PRO A CA 1
ATOM 909 C C . PRO A 1 114 ? 11.471 -3.914 -5.878 1.00 75.44 114 PRO A C 1
ATOM 911 O O . PRO A 1 114 ? 10.924 -3.001 -6.489 1.00 75.44 114 PRO A O 1
ATOM 914 N N . GLU A 1 115 ? 12.611 -3.730 -5.210 1.00 75.19 115 GLU A N 1
ATOM 915 C CA . GLU A 1 115 ? 13.248 -2.408 -5.046 1.00 75.19 115 GLU A CA 1
ATOM 916 C C . GLU A 1 115 ? 13.527 -1.710 -6.385 1.00 75.19 115 GLU A C 1
ATOM 918 O O . GLU A 1 115 ? 13.221 -0.530 -6.557 1.00 75.19 115 GLU A O 1
ATOM 923 N N . GLY A 1 116 ? 14.023 -2.454 -7.381 1.00 73.88 116 GLY A N 1
ATOM 924 C CA . GLY A 1 116 ? 14.305 -1.912 -8.715 1.00 73.88 116 GLY A CA 1
ATOM 925 C C . GLY A 1 116 ? 13.081 -1.295 -9.401 1.00 73.88 116 GLY A C 1
ATOM 926 O O . GLY A 1 116 ? 13.217 -0.335 -10.157 1.00 73.88 116 GLY A O 1
ATOM 927 N N . ASP A 1 117 ? 11.885 -1.787 -9.084 1.00 74.12 117 ASP A N 1
ATOM 928 C CA . ASP A 1 117 ? 10.631 -1.299 -9.653 1.00 74.12 117 ASP A CA 1
ATOM 929 C C . ASP A 1 117 ? 10.066 -0.076 -8.917 1.00 74.12 117 ASP A C 1
ATOM 931 O O . ASP A 1 117 ? 9.196 0.623 -9.444 1.00 74.12 117 ASP A O 1
ATOM 935 N N . LEU A 1 118 ? 10.560 0.200 -7.708 1.00 77.62 118 LEU A N 1
ATOM 936 C CA . LEU A 1 118 ? 10.155 1.346 -6.897 1.00 77.62 118 LEU A CA 1
ATOM 937 C C . LEU A 1 118 ? 10.976 2.600 -7.195 1.00 77.62 118 LEU A C 1
ATOM 939 O O . LEU A 1 118 ? 10.479 3.706 -6.986 1.00 77.62 118 LEU A O 1
ATOM 943 N N . LYS A 1 119 ? 12.176 2.448 -7.768 1.00 77.81 119 LYS A N 1
ATOM 944 C CA . LYS A 1 119 ? 13.128 3.542 -8.013 1.00 77.81 119 LYS A CA 1
ATOM 945 C C . LYS A 1 119 ? 12.521 4.750 -8.732 1.00 77.81 119 LYS A C 1
ATOM 947 O O . LYS A 1 119 ? 12.820 5.892 -8.388 1.00 77.81 119 LYS A O 1
ATOM 952 N N . THR A 1 120 ? 11.658 4.534 -9.726 1.00 77.88 120 THR A N 1
ATOM 953 C CA . THR A 1 120 ? 10.982 5.641 -10.428 1.00 77.88 120 THR A CA 1
ATOM 954 C C . THR A 1 120 ? 10.040 6.410 -9.506 1.00 77.88 120 THR A C 1
ATOM 956 O O . THR A 1 120 ? 10.015 7.637 -9.546 1.00 77.88 120 THR A O 1
ATOM 959 N N . LEU A 1 121 ? 9.285 5.715 -8.653 1.00 78.88 121 LEU A N 1
ATOM 960 C CA . LEU A 1 121 ? 8.369 6.349 -7.703 1.00 78.88 121 LEU A CA 1
ATOM 961 C C . LEU A 1 121 ? 9.128 7.057 -6.590 1.00 78.88 121 LEU A C 1
ATOM 963 O O . LEU A 1 121 ? 8.730 8.146 -6.201 1.00 78.88 121 LEU A O 1
ATOM 967 N N . GLU A 1 122 ? 10.230 6.476 -6.124 1.00 80.75 122 GLU A N 1
ATOM 968 C CA . GLU A 1 122 ? 11.142 7.113 -5.174 1.00 80.75 122 GLU A CA 1
ATOM 969 C C . GLU A 1 122 ? 11.755 8.388 -5.763 1.00 80.75 122 GLU A C 1
ATOM 971 O O . GLU A 1 122 ? 11.742 9.427 -5.110 1.00 80.75 122 GLU A O 1
ATOM 976 N N . SER A 1 123 ? 12.195 8.348 -7.025 1.00 82.06 123 SER A N 1
ATOM 977 C CA . SER A 1 123 ? 12.742 9.523 -7.719 1.00 82.06 123 SER A CA 1
ATOM 978 C C . SER A 1 123 ? 11.690 10.623 -7.880 1.00 82.06 123 SER A C 1
ATOM 980 O O . SER A 1 123 ? 11.952 11.784 -7.584 1.00 82.06 123 SER A O 1
ATOM 982 N N . LEU A 1 124 ? 10.470 10.268 -8.301 1.00 82.56 124 LEU A N 1
ATOM 983 C CA . LEU A 1 124 ? 9.355 11.218 -8.394 1.00 82.56 124 LEU A CA 1
ATOM 984 C C . LEU A 1 124 ? 9.004 11.806 -7.027 1.00 82.56 124 LEU A C 1
ATOM 986 O O . LEU A 1 124 ? 8.801 13.008 -6.895 1.00 82.56 124 LEU A O 1
ATOM 990 N N . ASN A 1 125 ? 8.951 10.958 -6.005 1.00 82.62 125 ASN A N 1
ATOM 991 C CA . ASN A 1 125 ? 8.695 11.365 -4.636 1.00 82.62 125 ASN A CA 1
ATOM 992 C C . ASN A 1 125 ? 9.741 12.370 -4.134 1.00 82.62 125 ASN A C 1
ATOM 994 O O . ASN A 1 125 ? 9.372 13.351 -3.493 1.00 82.62 125 ASN A O 1
ATOM 998 N N . GLN A 1 126 ? 11.013 12.134 -4.453 1.00 83.94 126 GLN A N 1
ATOM 999 C CA . GLN A 1 126 ? 12.121 13.015 -4.109 1.00 83.94 126 GLN A CA 1
ATOM 1000 C C . GLN A 1 126 ? 12.002 14.370 -4.816 1.00 83.94 126 GLN A C 1
ATOM 1002 O O . GLN A 1 126 ? 12.059 15.401 -4.155 1.00 83.94 126 GLN A O 1
ATOM 1007 N N . ILE A 1 127 ? 11.709 14.377 -6.121 1.00 86.56 127 ILE A N 1
ATOM 1008 C CA . ILE A 1 127 ? 11.469 15.613 -6.885 1.00 86.56 127 ILE A CA 1
ATOM 1009 C C . ILE A 1 127 ? 10.328 16.425 -6.262 1.00 86.56 127 ILE A C 1
ATOM 1011 O O . ILE A 1 127 ? 10.439 17.640 -6.111 1.00 86.56 127 ILE A O 1
ATOM 1015 N N . LEU A 1 128 ? 9.226 15.777 -5.875 1.00 84.00 128 LEU A N 1
ATOM 1016 C CA . LEU A 1 128 ? 8.101 16.477 -5.251 1.00 84.00 128 LEU A CA 1
ATOM 1017 C C . LEU A 1 128 ? 8.484 17.111 -3.908 1.00 84.00 128 LEU A C 1
ATOM 1019 O O . LEU A 1 128 ? 8.040 18.220 -3.625 1.00 84.00 128 LEU A O 1
ATOM 1023 N N . LEU A 1 129 ? 9.300 16.431 -3.097 1.00 83.06 129 LEU A N 1
ATOM 1024 C CA . LEU A 1 129 ? 9.807 16.970 -1.831 1.00 83.06 129 LEU A CA 1
ATOM 1025 C C . LEU A 1 129 ? 10.743 18.162 -2.064 1.00 83.06 129 LEU A C 1
ATOM 1027 O O . LEU A 1 129 ? 10.549 19.216 -1.470 1.00 83.06 129 LEU A O 1
ATOM 1031 N N . GLU A 1 130 ? 11.708 18.026 -2.975 1.00 87.75 130 GLU A N 1
ATOM 1032 C CA . GLU A 1 130 ? 12.691 19.073 -3.295 1.00 87.75 130 GLU A CA 1
ATOM 1033 C C . GLU A 1 130 ? 12.047 20.357 -3.829 1.00 87.75 130 GLU A C 1
ATOM 1035 O O . GLU A 1 130 ? 12.558 21.450 -3.606 1.00 87.75 130 GLU A O 1
ATOM 1040 N N . ASN A 1 131 ? 10.903 20.235 -4.504 1.00 87.00 131 ASN A N 1
ATOM 1041 C CA . ASN A 1 131 ? 10.163 21.371 -5.048 1.00 87.00 131 ASN A CA 1
ATOM 1042 C C . ASN A 1 131 ? 9.073 21.901 -4.095 1.00 87.00 131 ASN A C 1
ATOM 1044 O O . ASN A 1 131 ? 8.287 22.759 -4.493 1.00 87.00 131 ASN A O 1
ATOM 1048 N N . GLY A 1 132 ? 8.976 21.385 -2.862 1.00 83.81 132 GLY A N 1
ATOM 1049 C CA . GLY A 1 132 ? 7.943 21.789 -1.898 1.00 83.81 132 GLY A CA 1
ATOM 1050 C C . GLY A 1 132 ? 6.513 21.439 -2.336 1.00 83.81 132 GLY A C 1
ATOM 1051 O O . GLY A 1 132 ? 5.546 22.015 -1.844 1.00 83.81 132 GLY A O 1
ATOM 1052 N N . LEU A 1 133 ? 6.367 20.501 -3.277 1.00 80.31 133 LEU A N 1
ATOM 1053 C CA . LEU A 1 133 ? 5.087 20.029 -3.817 1.00 80.31 133 LEU A CA 1
ATOM 1054 C C . LEU A 1 133 ? 4.532 18.823 -3.045 1.00 80.31 133 LEU A C 1
ATOM 1056 O O . LEU A 1 133 ? 3.437 18.342 -3.337 1.00 80.31 133 LEU A O 1
ATOM 1060 N N . ALA A 1 134 ? 5.279 18.324 -2.061 1.00 75.62 134 ALA A N 1
ATOM 1061 C 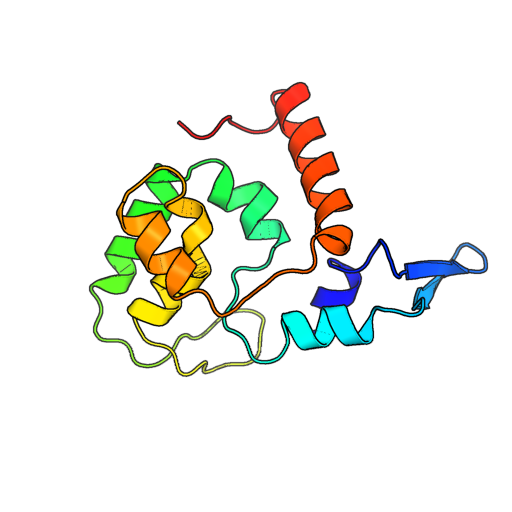CA . ALA A 1 134 ? 4.840 17.305 -1.124 1.00 75.62 134 ALA A CA 1
ATOM 1062 C C . ALA A 1 134 ? 5.340 17.631 0.288 1.00 75.62 134 ALA A C 1
ATOM 1064 O O . ALA A 1 134 ? 6.470 18.073 0.453 1.00 75.62 134 ALA A O 1
ATOM 1065 N N . ALA A 1 135 ? 4.505 17.364 1.294 1.00 69.25 135 ALA A N 1
ATOM 1066 C CA . ALA A 1 135 ? 4.878 17.526 2.695 1.00 69.25 135 ALA A CA 1
ATOM 1067 C C . ALA A 1 135 ? 5.773 16.375 3.176 1.00 69.25 135 ALA A C 1
ATOM 1069 O O . ALA A 1 135 ? 5.551 15.201 2.861 1.00 69.25 135 ALA A O 1
ATOM 1070 N N . ASP A 1 136 ? 6.746 16.719 3.997 1.00 65.00 136 ASP A N 1
ATOM 1071 C CA . ASP A 1 136 ? 7.648 15.865 4.754 1.00 65.00 136 ASP A CA 1
ATOM 1072 C C . ASP A 1 136 ? 6.990 15.363 6.052 1.00 65.00 136 ASP A C 1
ATOM 1074 O O . ASP A 1 136 ? 7.511 15.491 7.147 1.00 65.00 136 ASP A O 1
ATOM 1078 N N . GLY A 1 137 ? 5.822 14.727 5.921 1.00 60.66 137 GLY A N 1
ATOM 1079 C CA . GLY A 1 137 ? 5.371 13.702 6.868 1.00 60.66 137 GLY A CA 1
ATOM 1080 C C . GLY A 1 137 ? 5.093 14.078 8.335 1.00 60.66 137 GLY A C 1
ATOM 1081 O O . GLY A 1 137 ? 5.001 13.141 9.133 1.00 60.66 137 GLY A O 1
ATOM 1082 N N . GLU A 1 138 ? 4.919 15.354 8.705 1.00 50.25 138 GLU A N 1
ATOM 1083 C CA . GLU A 1 138 ? 4.500 15.758 10.071 1.00 50.25 138 GLU A CA 1
ATOM 1084 C C . GLU A 1 138 ? 3.123 15.197 10.517 1.00 50.25 138 GLU A C 1
ATOM 1086 O O . GLU A 1 138 ? 2.154 15.152 9.714 1.00 50.25 138 GLU A O 1
#

Foldseek 3Di:
DVVVLLVLQPPVQWDDDPNHDIDGHPPSVVQSVLPPPADADSVLCVLAPCQLALPVNVVVLVVVLVDQDQFDADPPDDDTDGDHSLSSCLNSLSSQPPHPVSVVSVVVRSHDRDPSSCVVSVVVSVVCVVVVVTHPHD

pLDDT: mean 80.91, std 12.71, range [42.62, 98.12]

Organism: NCBI:txid641309

Secondary structure (DSSP, 8-state):
-HHHHHHHS-GGGEEEETTTEEEEPTTHHHHHHHHTTS----HHHHHHTGGGSHHHHHHHHHHHHTS--SEE--SSSSS-EE--HHHHHHHTGGGGTTSHHHHHHHHT------HHHHHHHHHHHHHHHHTTSS----

Sequence (138 aa):
KTCLLVSYFGPANNKVVDGTKLAWEPGYKASFRAIADKLIVSPVLRFLVFSKSPKKTRQWVDKLARWNFRYIIPAHYAAPIKASALDLKTAFSFAYEGLPEGLLYKALDRVNLPEGDLKTLESLNQILLENGLAADGE